Protein AF-A0A2S5CZA2-F1 (afdb_monomer_lite)

Foldseek 3Di:
DKDKAWADDDDDPPDDDPRVLNNQLNPLQVVDDQQQPAPVRCVVVVDDPPDVVVVQVVVVVVSQVSCCVRRVQWAWDDKDWDDDNNVRDIGIMTMTDHDD

Sequence (100 aa):
MTHQVTAKSNIDFGATGVDEILQNVAYILSTFVMSYPDKRERDRKKELEVPFHFAKRRNTARIIDSIQRFEPRAVIIDVDYVGDVSKGKIEPIVKVIVNG

Structure (mmCIF, N/CA/C/O backbone):
data_AF-A0A2S5CZA2-F1
#
_entry.id   AF-A0A2S5CZA2-F1
#
loop_
_atom_site.group_PDB
_atom_site.id
_atom_site.type_symbol
_atom_site.label_atom_id
_atom_site.label_alt_id
_atom_site.label_comp_id
_atom_site.label_asym_id
_atom_site.label_entity_id
_atom_site.label_seq_id
_atom_site.pdbx_PDB_ins_code
_atom_site.Cartn_x
_atom_site.Cartn_y
_atom_site.Cartn_z
_atom_site.occupancy
_atom_site.B_iso_or_equiv
_atom_site.auth_seq_id
_atom_site.auth_comp_id
_atom_site.auth_asym_id
_atom_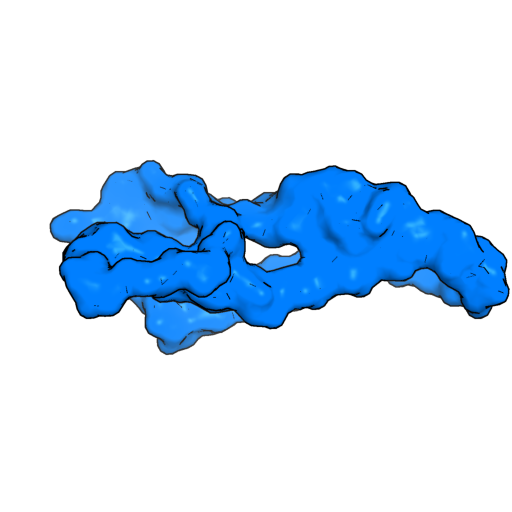site.auth_atom_id
_atom_site.pdbx_PDB_model_num
ATOM 1 N N . MET A 1 1 ? -14.580 -2.383 4.626 1.00 91.19 1 MET A N 1
ATOM 2 C CA . MET A 1 1 ? -14.708 -1.929 3.221 1.00 91.19 1 MET A CA 1
ATOM 3 C C . MET A 1 1 ? -13.402 -2.184 2.480 1.00 91.19 1 MET A C 1
ATOM 5 O O . MET A 1 1 ? -12.378 -2.347 3.132 1.00 91.19 1 MET A O 1
ATOM 9 N N . THR A 1 2 ? -13.441 -2.269 1.146 1.00 95.62 2 THR A N 1
ATOM 10 C CA . THR A 1 2 ? -12.242 -2.487 0.316 1.00 95.62 2 THR A CA 1
ATOM 11 C C . THR A 1 2 ? -11.669 -1.151 -0.146 1.00 95.62 2 THR A C 1
ATOM 13 O O . THR A 1 2 ? -12.410 -0.328 -0.677 1.00 95.62 2 THR A O 1
ATOM 16 N N . HIS A 1 3 ? -10.359 -0.965 0.001 1.00 96.88 3 HIS A N 1
ATOM 17 C CA . HIS A 1 3 ? -9.639 0.258 -0.345 1.00 96.88 3 HIS A CA 1
ATOM 18 C C . HIS A 1 3 ? -8.413 -0.061 -1.197 1.00 96.88 3 HIS A C 1
ATOM 20 O O . HIS A 1 3 ? -7.752 -1.076 -0.990 1.00 96.88 3 HIS A O 1
ATOM 26 N N . GLN A 1 4 ? -8.101 0.819 -2.145 1.00 96.75 4 GLN A N 1
ATOM 27 C CA . GLN A 1 4 ? -6.857 0.780 -2.906 1.00 96.75 4 GLN A CA 1
ATOM 28 C C . GLN A 1 4 ? -5.918 1.858 -2.368 1.00 96.75 4 GLN A C 1
ATOM 30 O O . GLN A 1 4 ? -6.318 3.014 -2.244 1.00 96.75 4 GLN A O 1
ATOM 35 N N . VAL A 1 5 ? -4.684 1.478 -2.050 1.00 96.19 5 VAL A N 1
ATOM 36 C CA . VAL A 1 5 ? -3.701 2.335 -1.387 1.00 96.19 5 VAL A CA 1
ATOM 37 C C . VAL A 1 5 ? -2.411 2.369 -2.200 1.00 96.19 5 VAL A C 1
ATOM 39 O O . VAL A 1 5 ? -1.900 1.334 -2.630 1.00 96.19 5 VAL A O 1
ATOM 42 N N . THR A 1 6 ? -1.890 3.574 -2.404 1.00 94.56 6 THR A N 1
ATOM 43 C CA . THR A 1 6 ? -0.586 3.862 -3.017 1.00 94.56 6 THR A CA 1
ATOM 44 C C . THR A 1 6 ? 0.333 4.498 -1.978 1.00 94.56 6 THR A C 1
ATOM 46 O O . THR A 1 6 ? -0.128 4.959 -0.933 1.00 94.56 6 THR A O 1
ATOM 49 N N . ALA A 1 7 ? 1.632 4.574 -2.266 1.00 91.69 7 ALA A N 1
ATOM 50 C CA . ALA A 1 7 ? 2.562 5.320 -1.422 1.00 91.69 7 ALA A CA 1
ATOM 51 C C . ALA A 1 7 ? 2.140 6.797 -1.275 1.00 91.69 7 ALA A C 1
ATOM 53 O O . ALA A 1 7 ? 1.698 7.425 -2.240 1.00 91.69 7 ALA A O 1
ATOM 54 N N . LYS A 1 8 ? 2.298 7.360 -0.071 1.00 86.69 8 LYS A N 1
ATOM 55 C CA . LYS A 1 8 ? 2.026 8.777 0.229 1.00 86.69 8 LYS A CA 1
ATOM 56 C C . LYS A 1 8 ? 3.149 9.349 1.094 1.00 86.69 8 LYS A C 1
ATOM 58 O O . LYS A 1 8 ? 3.610 8.685 2.015 1.00 86.69 8 LYS A O 1
ATOM 63 N N . SER A 1 9 ? 3.571 10.582 0.809 1.00 78.50 9 SER A N 1
ATOM 64 C CA . SER A 1 9 ? 4.613 11.295 1.570 1.00 78.50 9 SER A CA 1
ATOM 65 C C . SER A 1 9 ? 4.061 12.246 2.637 1.00 78.50 9 SER A C 1
ATOM 67 O O . SER A 1 9 ? 4.774 12.600 3.570 1.00 78.50 9 SER A O 1
ATOM 69 N N . ASN A 1 10 ? 2.804 12.675 2.503 1.00 88.75 10 ASN A N 1
ATOM 70 C CA . ASN A 1 10 ? 2.182 13.635 3.414 1.00 88.75 10 ASN A CA 1
ATOM 71 C C . ASN A 1 10 ? 1.380 12.902 4.492 1.00 88.75 10 ASN A C 1
ATOM 73 O O . ASN A 1 10 ? 0.433 12.177 4.172 1.00 88.75 10 ASN A O 1
ATOM 77 N N . ILE A 1 11 ? 1.754 13.134 5.749 1.00 90.56 11 ILE A N 1
ATOM 78 C CA . ILE A 1 11 ? 1.146 12.538 6.939 1.00 90.56 11 ILE A CA 1
ATOM 79 C C . ILE A 1 11 ? 0.178 13.537 7.571 1.00 90.56 11 ILE A C 1
ATOM 81 O O . ILE A 1 11 ? 0.550 14.672 7.863 1.00 90.56 11 ILE A O 1
ATOM 85 N N . ASP A 1 12 ? -1.059 13.101 7.778 1.00 93.69 12 ASP A N 1
ATOM 86 C CA . ASP A 1 12 ? -2.047 13.766 8.615 1.00 93.69 12 ASP A CA 1
ATOM 87 C C . ASP A 1 12 ? -1.959 13.202 10.038 1.00 93.69 12 ASP A C 1
ATOM 89 O O 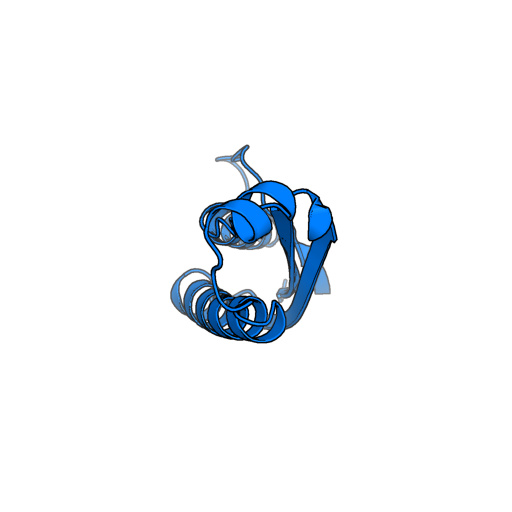. ASP A 1 12 ? -2.326 12.054 10.291 1.00 93.69 12 ASP A O 1
ATOM 93 N N . PHE A 1 13 ? -1.450 14.005 10.971 1.00 92.31 13 PHE A N 1
ATOM 94 C CA . PHE A 1 13 ? -1.318 13.616 12.377 1.00 92.31 13 PHE A CA 1
ATOM 95 C C . PHE A 1 13 ? -2.655 13.597 13.135 1.00 92.31 13 PHE A C 1
ATOM 97 O O . PHE A 1 13 ? -2.692 13.123 14.267 1.00 92.31 13 PHE A O 1
ATOM 104 N N . GLY A 1 14 ? -3.735 14.112 12.538 1.00 96.00 14 GLY A N 1
ATOM 105 C CA . GLY A 1 14 ? -5.091 14.060 13.082 1.00 96.00 14 GLY A CA 1
ATOM 106 C C . GLY A 1 14 ? -5.940 12.910 12.535 1.00 96.00 14 GLY A C 1
ATOM 107 O O . GLY A 1 14 ? -7.097 12.781 12.938 1.00 96.00 14 GLY A O 1
ATOM 108 N N . ALA A 1 15 ? -5.403 12.086 11.628 1.00 95.56 15 ALA A N 1
ATOM 109 C CA . ALA A 1 15 ? -6.130 10.960 11.055 1.00 95.56 15 ALA A CA 1
ATOM 110 C C . ALA A 1 15 ? -6.504 9.940 12.141 1.00 95.56 15 ALA A C 1
ATOM 112 O O . ALA A 1 15 ? -5.686 9.586 12.989 1.00 95.56 15 ALA A O 1
ATOM 113 N N . THR A 1 16 ? -7.741 9.450 12.097 1.00 95.94 16 THR A N 1
ATOM 114 C CA . THR A 1 16 ? -8.260 8.446 13.036 1.00 95.94 16 THR A CA 1
ATOM 115 C C . THR A 1 16 ? -9.075 7.392 12.292 1.00 95.94 16 THR A C 1
ATOM 117 O O . THR A 1 16 ? -9.518 7.605 11.161 1.00 95.94 16 THR A O 1
ATOM 120 N N . GLY A 1 17 ? -9.268 6.229 12.914 1.00 95.94 17 GLY A N 1
ATOM 121 C CA . GLY A 1 17 ? -10.117 5.173 12.363 1.00 95.94 17 GLY A CA 1
ATOM 122 C C . GLY A 1 17 ? -9.580 4.618 11.041 1.00 95.94 17 GLY A C 1
ATOM 123 O O . GLY A 1 17 ? -8.409 4.259 10.936 1.00 95.94 17 GLY A O 1
ATOM 124 N N . VAL A 1 18 ? -10.440 4.529 10.023 1.00 96.56 18 VAL A N 1
ATOM 125 C CA . VAL A 1 18 ? -10.063 3.972 8.712 1.00 96.56 18 VAL A CA 1
ATOM 126 C C . VAL A 1 18 ? -8.982 4.816 8.029 1.00 96.56 18 VAL A C 1
ATOM 128 O O . VAL A 1 18 ? -8.053 4.247 7.461 1.00 96.56 18 VAL A O 1
ATOM 131 N N . ASP A 1 19 ? -9.044 6.145 8.124 1.00 95.81 19 ASP A N 1
ATOM 132 C CA . ASP A 1 19 ? -8.077 7.029 7.458 1.00 95.81 19 ASP A CA 1
ATOM 133 C C . ASP A 1 19 ? -6.665 6.882 8.040 1.00 95.81 19 ASP A C 1
ATOM 135 O O . ASP A 1 19 ? -5.685 6.874 7.293 1.00 95.81 19 ASP A O 1
ATOM 139 N N . GLU A 1 20 ? -6.558 6.680 9.357 1.00 96.69 20 GLU A N 1
ATOM 140 C CA . GLU A 1 20 ? -5.295 6.364 10.038 1.00 96.69 20 GLU A CA 1
ATOM 141 C C . GLU A 1 20 ? -4.692 5.058 9.500 1.00 96.69 20 GLU A C 1
ATOM 143 O O . GLU A 1 20 ? -3.519 5.014 9.129 1.00 96.69 20 GLU A O 1
ATOM 148 N N . ILE A 1 21 ? -5.510 4.007 9.388 1.00 97.44 21 ILE A N 1
ATOM 149 C CA . ILE A 1 21 ? -5.083 2.691 8.894 1.00 97.44 21 ILE A CA 1
ATOM 150 C C . ILE A 1 21 ? -4.590 2.795 7.446 1.00 97.44 21 ILE A C 1
ATOM 152 O O . ILE A 1 21 ? -3.510 2.303 7.113 1.00 97.44 21 ILE A O 1
ATOM 156 N N . LEU A 1 22 ? -5.349 3.464 6.572 1.00 97.06 22 LEU A N 1
ATOM 157 C CA . LEU A 1 22 ? -4.960 3.646 5.171 1.00 97.06 22 LEU A CA 1
ATOM 158 C C . LEU A 1 22 ? -3.689 4.492 5.042 1.00 97.06 22 LEU A C 1
ATOM 160 O O . LEU A 1 22 ? -2.850 4.208 4.184 1.00 97.06 22 LEU A O 1
ATOM 164 N N . GLN A 1 23 ? -3.510 5.493 5.906 1.00 97.19 23 GLN A N 1
ATOM 165 C CA . GLN A 1 23 ? -2.289 6.287 5.950 1.00 97.19 23 GLN A CA 1
ATOM 166 C C . GLN A 1 23 ? -1.078 5.466 6.400 1.00 97.19 23 GLN A C 1
ATOM 168 O O . GLN A 1 23 ? -0.018 5.584 5.783 1.00 97.19 23 GLN A O 1
ATOM 173 N N . ASN A 1 24 ? -1.220 4.610 7.411 1.00 96.69 24 ASN A N 1
ATOM 174 C CA . ASN A 1 24 ? -0.141 3.728 7.858 1.00 96.69 24 ASN A CA 1
ATOM 175 C C . ASN A 1 24 ? 0.283 2.768 6.739 1.00 96.69 24 ASN A C 1
ATOM 177 O O . ASN A 1 24 ? 1.476 2.627 6.462 1.00 96.69 24 ASN A O 1
ATOM 181 N N . VAL A 1 25 ? -0.681 2.181 6.019 1.00 97.12 25 VAL A N 1
ATOM 182 C CA . VAL A 1 25 ? -0.399 1.364 4.827 1.00 97.12 25 VAL A CA 1
ATOM 183 C C . VAL A 1 25 ? 0.329 2.190 3.760 1.00 97.12 25 VAL A C 1
ATOM 185 O O . VAL A 1 25 ? 1.365 1.757 3.255 1.00 97.12 25 VAL A O 1
ATOM 188 N N . ALA A 1 26 ? -0.148 3.396 3.440 1.00 96.12 26 ALA A N 1
ATOM 189 C CA . ALA A 1 26 ? 0.486 4.274 2.453 1.00 96.12 26 ALA A CA 1
ATOM 190 C C . ALA A 1 26 ? 1.925 4.660 2.841 1.00 96.12 26 ALA A C 1
ATOM 192 O O . ALA A 1 26 ? 2.809 4.733 1.981 1.00 96.12 26 ALA A O 1
ATOM 193 N N . TYR A 1 27 ? 2.176 4.869 4.135 1.00 94.75 27 TYR A N 1
ATOM 194 C CA . TYR A 1 27 ? 3.504 5.148 4.663 1.00 94.75 27 TYR A CA 1
ATOM 195 C C . TYR A 1 27 ? 4.430 3.937 4.522 1.00 94.75 27 TYR A C 1
ATOM 197 O O . TYR A 1 27 ? 5.533 4.083 3.996 1.00 94.75 27 TYR A O 1
ATOM 205 N N . ILE A 1 28 ? 3.973 2.731 4.884 1.00 94.69 28 ILE A N 1
ATOM 206 C CA . ILE A 1 28 ? 4.731 1.486 4.675 1.00 94.69 28 ILE A CA 1
ATOM 207 C C . ILE A 1 28 ? 5.128 1.355 3.201 1.00 94.69 28 ILE A C 1
ATOM 209 O O . ILE A 1 28 ? 6.304 1.138 2.909 1.00 94.69 28 ILE A O 1
ATOM 213 N N . LEU A 1 29 ? 4.193 1.563 2.266 1.00 94.00 29 LEU A N 1
ATOM 214 C CA . LEU A 1 29 ? 4.467 1.497 0.825 1.00 94.00 29 LEU A CA 1
ATOM 215 C C . LEU A 1 29 ? 5.514 2.517 0.364 1.00 94.00 29 LEU A C 1
ATOM 217 O O . LEU A 1 29 ? 6.316 2.197 -0.511 1.00 94.00 29 LEU A O 1
ATOM 221 N N . SER A 1 30 ? 5.570 3.704 0.977 1.00 90.56 30 SER A N 1
ATOM 222 C CA . SER A 1 30 ? 6.576 4.726 0.647 1.00 90.56 30 SER A CA 1
ATOM 223 C C . SER A 1 30 ? 8.020 4.289 0.944 1.00 90.56 30 SER A C 1
ATOM 225 O O . SER A 1 30 ? 8.955 4.783 0.317 1.00 90.56 30 SER A O 1
ATOM 227 N N . THR A 1 31 ? 8.214 3.317 1.843 1.00 87.44 31 THR A N 1
ATOM 228 C CA . THR A 1 31 ? 9.542 2.768 2.177 1.00 87.44 31 THR A CA 1
ATOM 229 C C . THR A 1 31 ? 10.058 1.762 1.141 1.00 87.44 31 THR A C 1
ATOM 231 O O . THR A 1 31 ? 11.247 1.430 1.116 1.00 87.44 31 THR A O 1
ATOM 234 N N . PHE A 1 32 ? 9.184 1.281 0.251 1.00 83.25 32 PHE A N 1
ATOM 235 C CA . PHE A 1 32 ? 9.533 0.333 -0.798 1.00 83.25 32 PHE A CA 1
ATOM 236 C C . PHE A 1 32 ? 9.993 1.062 -2.055 1.00 83.25 32 PHE A C 1
ATOM 238 O O . PHE A 1 32 ? 9.241 1.261 -3.005 1.00 83.25 32 PHE A O 1
ATOM 245 N N . VAL A 1 33 ? 11.280 1.401 -2.092 1.00 65.31 33 VAL A N 1
ATOM 246 C CA . VAL A 1 33 ? 11.922 1.871 -3.322 1.00 65.31 33 VAL A CA 1
ATOM 247 C C . VAL A 1 33 ? 12.164 0.677 -4.248 1.00 65.31 33 VAL A C 1
ATOM 249 O O . VAL A 1 33 ? 13.052 -0.146 -4.013 1.00 65.31 33 VAL A O 1
ATOM 252 N N . MET A 1 34 ? 11.380 0.573 -5.323 1.00 66.19 34 MET A N 1
ATOM 253 C CA . MET A 1 34 ? 11.718 -0.269 -6.472 1.00 66.19 34 MET A CA 1
ATOM 254 C C . MET A 1 34 ? 12.524 0.542 -7.474 1.00 66.19 34 MET A C 1
ATOM 256 O O . MET A 1 34 ? 11.973 1.143 -8.387 1.00 66.19 34 MET A O 1
ATOM 260 N N . SER A 1 35 ? 13.844 0.534 -7.302 1.00 56.97 35 SER A N 1
ATOM 261 C CA . SER A 1 35 ? 14.752 0.999 -8.344 1.00 56.97 35 SER A CA 1
ATOM 262 C C . SER A 1 35 ? 15.083 -0.189 -9.246 1.00 56.97 35 SER A C 1
ATOM 264 O O . SER A 1 35 ? 15.742 -1.137 -8.812 1.00 56.97 35 SER A O 1
ATOM 266 N N . TYR A 1 36 ? 14.552 -0.190 -10.468 1.00 64.06 36 TYR A N 1
ATOM 267 C CA . TYR A 1 36 ? 14.961 -1.124 -11.517 1.00 64.06 36 TYR A CA 1
ATOM 268 C C . TYR A 1 36 ? 15.825 -0.342 -12.508 1.00 64.06 36 TYR A C 1
ATOM 270 O O . TYR A 1 36 ? 15.349 0.691 -12.983 1.00 64.06 36 TYR A O 1
ATOM 278 N N . PRO A 1 37 ? 17.066 -0.777 -12.810 1.00 63.44 37 PRO A N 1
ATOM 279 C CA . PRO A 1 37 ? 17.940 -0.023 -13.700 1.00 63.44 37 PRO A CA 1
ATOM 280 C C . PRO A 1 37 ? 17.236 0.209 -15.031 1.00 63.44 37 PRO A C 1
ATOM 282 O O . PRO A 1 37 ? 16.611 -0.716 -15.564 1.00 63.44 37 PRO A O 1
ATOM 285 N N . ASP A 1 38 ? 17.319 1.424 -15.568 1.00 70.31 38 ASP A N 1
ATOM 286 C CA . ASP A 1 38 ? 16.729 1.710 -16.871 1.00 70.31 38 ASP A CA 1
ATOM 287 C C . ASP A 1 38 ? 17.405 0.867 -17.967 1.00 70.31 38 ASP A C 1
ATOM 289 O O . ASP A 1 38 ? 18.451 0.240 -17.764 1.00 70.31 38 ASP A O 1
ATOM 293 N N . LYS A 1 39 ? 16.801 0.817 -19.156 1.00 67.06 39 LYS A N 1
ATOM 294 C CA . LYS A 1 39 ? 17.331 -0.022 -20.239 1.00 67.06 39 LYS A CA 1
ATOM 295 C C . LYS A 1 39 ? 18.784 0.328 -20.600 1.00 67.06 39 LYS A C 1
ATOM 297 O O . LYS A 1 39 ? 19.579 -0.576 -20.831 1.00 67.06 39 LYS A O 1
ATOM 302 N N . ARG A 1 40 ? 19.149 1.615 -20.599 1.00 67.94 40 ARG A N 1
ATOM 303 C CA . ARG A 1 40 ? 20.498 2.079 -20.966 1.00 67.94 40 ARG A CA 1
ATOM 304 C C . ARG A 1 40 ? 21.531 1.675 -19.919 1.00 67.94 40 ARG A C 1
ATOM 306 O O . ARG A 1 40 ? 22.651 1.312 -20.273 1.00 67.94 40 ARG A O 1
ATOM 313 N N . GLU A 1 41 ? 21.171 1.734 -18.641 1.00 68.81 41 GLU A N 1
ATOM 314 C CA . GLU A 1 41 ? 22.023 1.277 -17.547 1.00 68.81 41 GLU A CA 1
ATOM 315 C C . GLU A 1 41 ? 22.244 -0.234 -17.595 1.00 68.81 41 GLU A C 1
ATOM 317 O O . GLU A 1 41 ? 23.385 -0.678 -17.434 1.00 68.81 41 GLU A O 1
ATOM 322 N N . ARG A 1 42 ? 21.193 -1.017 -17.881 1.00 71.62 42 ARG A N 1
ATOM 323 C CA . ARG A 1 42 ? 21.318 -2.473 -18.070 1.00 71.62 42 ARG A CA 1
ATOM 324 C C . ARG A 1 42 ? 22.245 -2.806 -19.236 1.00 71.62 42 ARG A C 1
ATOM 326 O O . ARG A 1 42 ? 23.193 -3.573 -19.059 1.00 71.62 42 ARG A O 1
ATOM 333 N N . ASP A 1 43 ? 22.034 -2.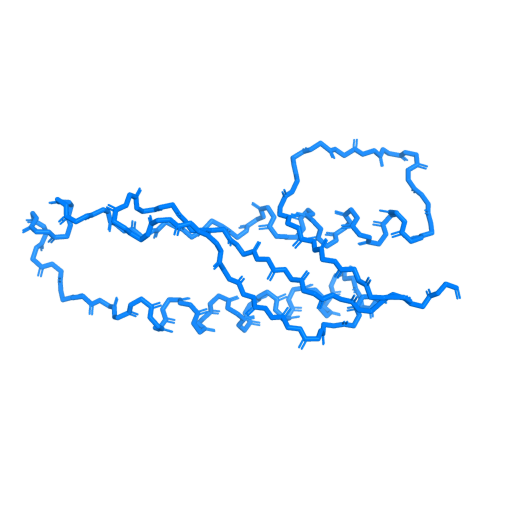157 -20.382 1.00 70.81 43 ASP A N 1
ATOM 334 C CA . ASP A 1 43 ? 22.849 -2.340 -21.588 1.00 70.81 43 ASP A CA 1
ATOM 335 C C . ASP A 1 43 ? 24.332 -2.008 -21.322 1.00 70.81 43 ASP A C 1
ATOM 337 O O . ASP A 1 43 ? 25.228 -2.728 -21.766 1.00 70.81 43 ASP A O 1
ATOM 341 N N . ARG A 1 44 ? 24.615 -0.954 -20.538 1.00 74.19 44 ARG A N 1
ATOM 342 C CA . ARG A 1 44 ? 25.985 -0.560 -20.164 1.00 74.19 44 ARG A CA 1
ATOM 343 C C . ARG A 1 44 ? 26.657 -1.570 -19.234 1.00 74.19 44 ARG A C 1
ATOM 345 O O . ARG A 1 44 ? 27.847 -1.836 -19.394 1.00 74.19 44 ARG A O 1
ATOM 352 N N . LYS A 1 45 ? 25.937 -2.093 -18.238 1.00 68.38 45 LYS A N 1
ATOM 353 C CA . LYS A 1 45 ? 26.520 -2.969 -17.210 1.00 68.38 45 LYS A CA 1
ATOM 354 C C . LYS A 1 45 ? 26.640 -4.434 -17.637 1.00 68.38 45 LYS A C 1
ATOM 356 O O . LYS A 1 45 ? 27.279 -5.199 -16.920 1.00 68.38 45 LYS A O 1
ATOM 361 N N . LYS A 1 46 ? 26.059 -4.829 -18.781 1.00 67.12 46 LYS A N 1
ATOM 362 C CA . LYS A 1 46 ? 25.924 -6.241 -19.198 1.00 67.12 46 LYS A CA 1
ATOM 363 C C . LYS A 1 46 ? 25.334 -7.120 -18.083 1.00 67.12 46 LYS A C 1
ATOM 365 O O . LYS A 1 46 ? 25.656 -8.304 -17.988 1.00 67.12 46 LYS A O 1
ATOM 370 N N . GLU A 1 47 ? 24.517 -6.536 -17.207 1.00 60.66 47 GLU A N 1
ATOM 371 C CA . GLU A 1 47 ? 23.838 -7.295 -16.162 1.00 60.66 47 GLU A CA 1
ATOM 372 C C . GLU A 1 47 ? 22.891 -8.285 -16.848 1.00 60.66 47 GLU A C 1
ATOM 374 O O . GLU A 1 47 ? 22.113 -7.898 -17.723 1.00 60.66 47 GLU A O 1
ATOM 379 N N . LEU A 1 48 ? 22.959 -9.568 -16.467 1.00 56.31 48 LEU A N 1
ATOM 380 C CA . LEU A 1 48 ? 21.884 -10.505 -16.788 1.00 56.31 48 LEU A CA 1
ATOM 381 C C . LEU A 1 48 ? 20.594 -9.870 -16.274 1.00 56.31 48 LEU A C 1
ATOM 383 O O . LEU A 1 48 ? 20.538 -9.496 -15.101 1.00 56.31 48 LEU A O 1
ATOM 387 N N . GLU A 1 49 ? 19.580 -9.735 -17.132 1.00 57.84 49 GLU A N 1
ATOM 388 C CA . GLU A 1 49 ? 18.274 -9.263 -16.691 1.00 57.84 49 GLU A CA 1
ATOM 389 C C . GLU A 1 49 ? 17.831 -10.154 -15.532 1.00 57.84 49 GLU A C 1
ATOM 391 O O . GLU A 1 49 ? 17.439 -11.299 -15.746 1.00 57.84 49 GLU A O 1
ATOM 396 N N . VAL A 1 50 ? 17.886 -9.655 -14.292 1.00 58.50 50 VAL A N 1
ATOM 397 C CA . VAL A 1 50 ? 17.068 -10.241 -13.237 1.00 58.50 50 VAL A CA 1
ATOM 398 C C . VAL A 1 50 ? 15.652 -10.010 -13.739 1.00 58.50 50 VAL A C 1
ATOM 400 O O . VAL A 1 50 ? 15.261 -8.841 -13.870 1.00 58.50 50 VAL A O 1
ATOM 403 N N . PRO A 1 51 ? 14.897 -11.068 -14.096 1.00 64.69 51 PRO A N 1
ATOM 404 C CA . PRO A 1 51 ? 13.605 -10.860 -14.714 1.00 64.69 51 PRO A CA 1
ATOM 405 C C . PRO A 1 51 ? 12.781 -10.027 -13.748 1.00 64.69 51 PRO A C 1
ATOM 407 O O . PRO A 1 51 ? 12.725 -10.348 -12.559 1.00 64.69 51 PRO A O 1
ATOM 410 N N . PHE A 1 52 ? 12.165 -8.955 -14.236 1.00 66.94 52 PHE A N 1
ATOM 411 C CA . PHE A 1 52 ? 11.349 -8.042 -13.434 1.00 66.94 52 PHE A CA 1
ATOM 412 C C . PHE A 1 52 ? 10.396 -8.794 -12.477 1.00 66.94 52 PHE A C 1
ATOM 414 O O . PHE A 1 52 ? 10.205 -8.400 -11.327 1.00 66.94 52 PHE A O 1
ATOM 421 N N . HIS A 1 53 ? 9.906 -9.962 -12.900 1.00 70.56 53 HIS A N 1
ATOM 422 C CA . HIS A 1 53 ? 9.118 -10.898 -12.098 1.00 70.56 53 HIS A CA 1
ATOM 423 C C . HIS A 1 53 ? 9.770 -11.353 -10.776 1.00 70.56 53 HIS A C 1
ATOM 425 O O . HIS A 1 53 ? 9.062 -11.542 -9.789 1.00 70.56 53 HIS A O 1
ATOM 431 N N . PHE A 1 54 ? 11.091 -11.537 -10.702 1.00 72.06 54 PHE A N 1
ATOM 432 C CA . PHE A 1 54 ? 11.786 -11.873 -9.452 1.00 72.06 54 PHE A CA 1
ATOM 433 C C . PHE A 1 54 ? 11.847 -10.686 -8.490 1.00 72.06 54 PHE A C 1
ATOM 435 O O . PHE A 1 54 ? 11.555 -10.856 -7.306 1.00 72.06 54 PHE A O 1
ATOM 442 N N . ALA A 1 55 ? 12.166 -9.489 -8.993 1.00 72.94 55 ALA A N 1
ATOM 443 C CA . ALA A 1 55 ? 12.152 -8.269 -8.187 1.00 72.94 55 ALA A CA 1
ATOM 444 C C . ALA A 1 55 ? 10.737 -7.971 -7.660 1.00 72.94 55 ALA A C 1
ATOM 446 O O . ALA A 1 55 ? 10.572 -7.706 -6.468 1.00 72.94 55 ALA A O 1
ATOM 447 N N . LYS A 1 56 ? 9.720 -8.125 -8.524 1.00 78.19 56 LYS A N 1
ATOM 448 C CA . LYS A 1 56 ? 8.297 -8.036 -8.171 1.00 78.19 56 LYS A CA 1
ATOM 449 C C . LYS A 1 56 ? 7.960 -9.014 -7.040 1.00 78.19 56 LYS A C 1
ATOM 451 O O . LYS A 1 56 ? 7.589 -8.570 -5.961 1.00 78.19 56 LYS A O 1
ATOM 456 N N . ARG A 1 57 ? 8.213 -10.321 -7.220 1.00 79.69 57 ARG A N 1
ATOM 457 C CA . ARG A 1 57 ? 7.929 -11.355 -6.199 1.00 79.69 57 ARG A CA 1
ATOM 458 C C . ARG A 1 57 ? 8.592 -11.078 -4.849 1.00 79.69 57 ARG A C 1
ATOM 460 O O . ARG A 1 57 ? 7.927 -11.165 -3.819 1.00 79.69 57 ARG A O 1
ATOM 467 N N . ARG A 1 58 ? 9.884 -10.727 -4.837 1.00 81.38 58 ARG A N 1
ATOM 468 C CA . ARG A 1 58 ? 10.613 -10.437 -3.590 1.00 81.38 58 ARG A CA 1
ATOM 469 C C . ARG A 1 58 ? 9.998 -9.256 -2.842 1.00 81.38 58 ARG A C 1
ATOM 471 O O . ARG A 1 58 ? 9.862 -9.319 -1.623 1.00 81.38 58 ARG A O 1
ATOM 478 N N . ASN A 1 59 ? 9.637 -8.187 -3.547 1.00 86.19 59 ASN A N 1
ATOM 479 C CA . ASN A 1 59 ? 9.023 -7.034 -2.899 1.00 86.19 59 ASN A CA 1
ATOM 480 C C . ASN A 1 59 ? 7.579 -7.282 -2.488 1.00 86.19 59 ASN A C 1
ATOM 482 O O . ASN A 1 59 ? 7.192 -6.796 -1.434 1.00 86.19 59 ASN A O 1
ATOM 486 N N . THR A 1 60 ? 6.817 -8.083 -3.233 1.00 91.62 60 THR A N 1
ATOM 487 C CA . THR A 1 60 ? 5.463 -8.476 -2.824 1.00 91.62 60 THR A CA 1
ATOM 488 C C . THR A 1 60 ? 5.488 -9.169 -1.463 1.00 91.62 60 THR A C 1
ATOM 490 O O . THR A 1 60 ? 4.769 -8.753 -0.560 1.00 91.62 60 THR A O 1
ATOM 493 N N . ALA A 1 61 ? 6.380 -10.147 -1.267 1.00 91.62 61 ALA A N 1
ATOM 494 C CA . ALA A 1 61 ? 6.511 -10.840 0.017 1.00 91.62 61 ALA A CA 1
ATOM 495 C C . ALA A 1 61 ? 6.859 -9.883 1.172 1.00 91.62 61 ALA A C 1
ATOM 497 O O . ALA A 1 61 ? 6.268 -9.963 2.245 1.00 91.62 61 ALA A O 1
ATOM 498 N N . ARG A 1 62 ? 7.778 -8.936 0.942 1.00 92.25 62 ARG A N 1
ATOM 499 C CA . ARG A 1 62 ? 8.174 -7.949 1.959 1.00 92.25 62 ARG A CA 1
ATOM 500 C C . ARG A 1 62 ? 7.065 -6.945 2.284 1.00 92.25 62 ARG A C 1
ATOM 502 O O . ARG A 1 62 ? 6.953 -6.547 3.439 1.00 92.25 62 ARG A O 1
ATOM 509 N N . ILE A 1 63 ? 6.283 -6.519 1.289 1.00 94.94 63 ILE A N 1
ATOM 510 C CA . ILE A 1 63 ? 5.125 -5.632 1.486 1.00 94.94 63 ILE A CA 1
ATOM 511 C C . ILE A 1 63 ? 4.088 -6.338 2.356 1.00 94.94 63 ILE A C 1
ATOM 513 O O . ILE A 1 63 ? 3.625 -5.751 3.331 1.00 94.94 63 ILE A O 1
ATOM 517 N N . ILE A 1 64 ? 3.779 -7.600 2.038 1.00 96.00 64 ILE A N 1
ATOM 518 C CA . ILE A 1 64 ? 2.830 -8.409 2.809 1.00 96.00 64 ILE A CA 1
ATOM 519 C C . ILE A 1 64 ? 3.288 -8.529 4.262 1.00 96.00 64 ILE A C 1
ATOM 521 O O . ILE A 1 64 ? 2.531 -8.172 5.160 1.00 96.00 64 ILE A O 1
ATOM 525 N N . ASP A 1 65 ? 4.538 -8.942 4.482 1.00 96.31 65 ASP A N 1
ATOM 526 C CA . ASP A 1 65 ? 5.118 -9.081 5.823 1.00 96.31 65 ASP A CA 1
ATOM 527 C C . ASP A 1 65 ? 5.104 -7.754 6.601 1.00 96.31 65 ASP A C 1
ATOM 529 O O . ASP A 1 65 ? 4.710 -7.701 7.763 1.00 96.31 65 ASP A O 1
ATOM 533 N N . SER A 1 66 ? 5.451 -6.643 5.943 1.00 96.62 66 SER A N 1
ATOM 534 C CA . SER A 1 66 ? 5.493 -5.326 6.591 1.00 96.62 66 SER A CA 1
ATOM 535 C C . SER A 1 66 ? 4.103 -4.829 6.983 1.00 96.62 66 SER A C 1
ATOM 537 O O . SER A 1 66 ? 3.930 -4.348 8.098 1.00 96.62 66 SER A O 1
ATOM 539 N N . ILE A 1 67 ? 3.104 -4.957 6.106 1.00 97.12 67 ILE A N 1
ATOM 540 C CA . ILE A 1 67 ? 1.727 -4.561 6.432 1.00 97.12 67 ILE A CA 1
ATOM 541 C C . ILE A 1 67 ? 1.171 -5.464 7.538 1.00 97.12 67 ILE A C 1
ATOM 543 O O . ILE A 1 67 ? 0.637 -4.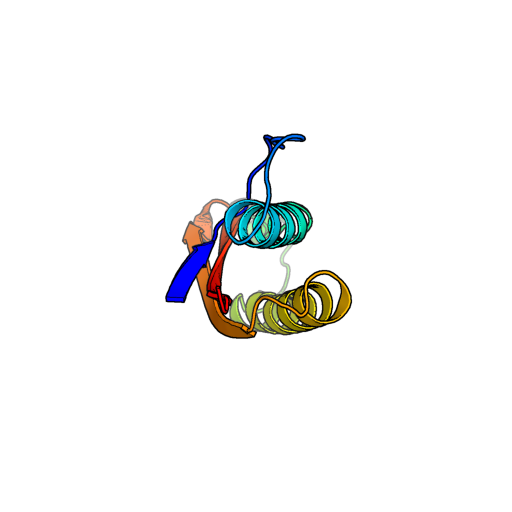950 8.513 1.00 97.12 67 ILE A O 1
ATOM 547 N N . GLN A 1 68 ? 1.367 -6.783 7.460 1.00 97.00 68 GLN A N 1
ATOM 548 C CA . GLN A 1 68 ? 0.928 -7.705 8.516 1.00 97.00 68 GLN A CA 1
ATOM 549 C C . GLN A 1 68 ? 1.579 -7.399 9.869 1.00 97.00 68 GLN A C 1
ATOM 551 O O . GLN A 1 68 ? 0.932 -7.524 10.907 1.00 97.00 68 GLN A O 1
ATOM 556 N N . ARG A 1 69 ? 2.849 -6.985 9.870 1.00 97.50 69 ARG A N 1
ATOM 557 C CA . ARG A 1 69 ? 3.591 -6.668 11.091 1.00 97.50 69 ARG A CA 1
ATOM 558 C C . ARG A 1 69 ? 3.227 -5.310 11.686 1.00 97.50 69 ARG A C 1
ATOM 560 O O . ARG A 1 69 ? 3.161 -5.196 12.907 1.00 97.50 69 ARG A O 1
ATOM 567 N N . PHE A 1 70 ? 3.070 -4.284 10.852 1.00 97.50 70 PHE A N 1
ATOM 568 C CA . PHE A 1 70 ? 2.979 -2.892 11.306 1.00 97.50 70 PHE A CA 1
ATOM 569 C C . PHE A 1 70 ? 1.568 -2.297 11.227 1.00 97.50 70 PHE A C 1
ATOM 571 O O . PHE A 1 70 ? 1.292 -1.349 11.952 1.00 97.50 70 PHE A O 1
ATOM 578 N N . GLU A 1 71 ? 0.670 -2.846 10.407 1.00 97.06 71 GLU A N 1
ATOM 579 C CA . GLU A 1 71 ? -0.739 -2.436 10.340 1.00 97.06 71 GLU A CA 1
ATOM 580 C C . GLU A 1 71 ? -1.666 -3.652 10.106 1.00 97.06 71 GLU A C 1
ATOM 582 O O . GLU A 1 71 ? -2.298 -3.782 9.054 1.00 97.06 71 GLU A O 1
ATOM 587 N N . PRO A 1 72 ? -1.765 -4.578 11.081 1.00 97.12 72 PRO A N 1
ATOM 588 C CA . PRO A 1 72 ? -2.526 -5.822 10.933 1.00 97.12 72 PRO A CA 1
ATOM 589 C C . PRO A 1 72 ? -4.041 -5.615 10.774 1.00 97.12 72 PRO A C 1
ATOM 591 O O . PRO A 1 72 ? -4.744 -6.557 10.408 1.00 97.12 72 PRO A O 1
ATOM 594 N N . ARG A 1 73 ? -4.567 -4.407 11.039 1.00 97.75 73 ARG A N 1
ATOM 595 C CA . ARG A 1 73 ? -5.990 -4.079 10.828 1.00 97.75 73 ARG A CA 1
ATOM 596 C C . ARG A 1 73 ? -6.348 -4.006 9.337 1.00 97.75 73 ARG A C 1
ATOM 598 O O . ARG A 1 73 ? -7.524 -4.109 8.993 1.00 97.75 73 ARG A O 1
ATOM 605 N N . ALA A 1 74 ? -5.356 -3.844 8.457 1.00 98.00 74 ALA A N 1
ATOM 606 C CA . ALA A 1 74 ? -5.527 -3.857 7.010 1.00 98.00 74 ALA A CA 1
ATOM 607 C C . ALA A 1 74 ? -5.271 -5.262 6.436 1.00 98.00 74 ALA A C 1
ATOM 609 O O . ALA A 1 74 ? -4.132 -5.712 6.308 1.00 98.00 74 ALA A O 1
ATOM 610 N N . VAL A 1 75 ? -6.335 -5.957 6.033 1.00 97.62 75 VAL A N 1
ATOM 611 C CA . VAL A 1 75 ? -6.238 -7.291 5.422 1.00 97.62 75 VAL A CA 1
ATOM 612 C C . VAL A 1 75 ? -5.958 -7.154 3.931 1.00 97.62 75 VAL A C 1
ATOM 614 O O . VAL A 1 75 ? -6.788 -6.648 3.182 1.00 97.62 75 VAL A O 1
ATOM 617 N N . ILE A 1 76 ? -4.799 -7.61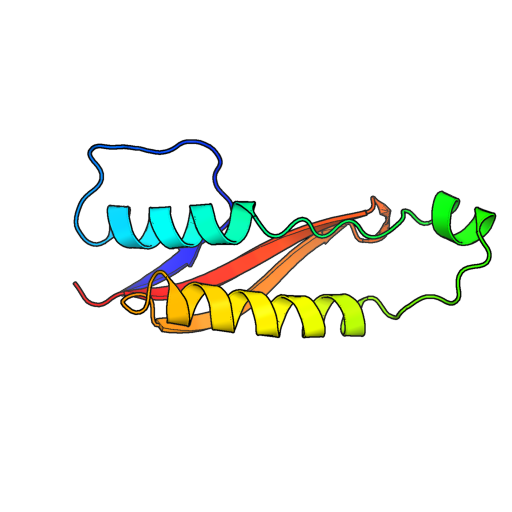8 3.478 1.00 97.19 76 ILE A N 1
ATOM 618 C CA . ILE A 1 76 ? -4.398 -7.539 2.068 1.00 97.19 76 ILE A CA 1
ATOM 619 C C . ILE A 1 76 ? -5.239 -8.498 1.218 1.00 97.19 76 ILE A C 1
ATOM 621 O O . ILE A 1 76 ? -5.338 -9.683 1.526 1.00 97.19 76 ILE A O 1
ATOM 625 N N . ILE A 1 77 ? -5.796 -7.984 0.122 1.00 97.25 77 ILE A N 1
ATOM 626 C CA . ILE A 1 77 ? -6.489 -8.764 -0.914 1.00 97.25 77 ILE A CA 1
ATOM 627 C C . ILE A 1 77 ? -5.567 -8.996 -2.108 1.00 97.25 77 ILE A C 1
ATOM 629 O O . ILE A 1 77 ? -5.551 -10.084 -2.675 1.00 97.25 77 ILE A O 1
ATOM 633 N N . ASP A 1 78 ? -4.837 -7.955 -2.512 1.00 96.38 78 ASP A N 1
ATOM 634 C CA . ASP A 1 78 ? -4.016 -7.971 -3.717 1.00 96.38 78 ASP A CA 1
ATOM 635 C C . ASP A 1 78 ? -2.857 -6.974 -3.612 1.00 96.38 78 ASP A C 1
ATOM 637 O O . ASP A 1 78 ? -2.969 -5.933 -2.954 1.00 96.38 78 ASP A O 1
ATOM 641 N N . VAL A 1 79 ? -1.753 -7.299 -4.280 1.00 94.31 79 VAL A N 1
ATOM 642 C CA . VAL A 1 79 ? -0.573 -6.444 -4.413 1.00 94.31 79 VAL A CA 1
ATOM 643 C C . VAL A 1 79 ? -0.213 -6.379 -5.887 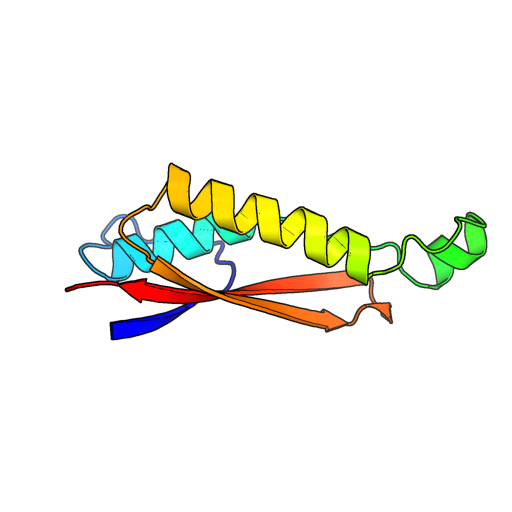1.00 94.31 79 VAL A C 1
ATOM 645 O O . VAL A 1 79 ? 0.248 -7.361 -6.472 1.00 94.31 79 VAL A O 1
ATOM 648 N N . ASP A 1 80 ? -0.351 -5.193 -6.464 1.00 91.62 80 ASP A N 1
ATOM 649 C CA . ASP A 1 80 ? 0.051 -4.927 -7.834 1.00 91.62 80 ASP A CA 1
ATOM 650 C C . ASP A 1 80 ? 1.033 -3.757 -7.916 1.00 91.62 80 ASP A C 1
ATOM 652 O O . ASP A 1 80 ? 1.494 -3.223 -6.908 1.00 91.62 80 ASP A O 1
ATOM 656 N N . TYR A 1 81 ? 1.440 -3.416 -9.132 1.00 87.69 81 TYR A N 1
ATOM 657 C CA . TYR A 1 81 ? 2.461 -2.421 -9.397 1.00 87.69 81 TYR A CA 1
ATOM 658 C C . TYR A 1 81 ? 2.066 -1.597 -10.612 1.00 87.69 81 TYR A C 1
ATOM 660 O O . TYR A 1 81 ? 1.709 -2.149 -11.651 1.00 87.69 81 TYR A O 1
ATOM 668 N N . VAL A 1 82 ? 2.203 -0.280 -10.502 1.00 85.94 82 VAL A N 1
ATOM 669 C CA . VAL A 1 82 ? 2.014 0.653 -11.615 1.00 85.94 82 VAL A CA 1
ATOM 670 C C . VAL A 1 82 ? 3.320 1.341 -11.957 1.00 85.94 82 VAL A C 1
ATOM 672 O O . VAL A 1 82 ? 4.161 1.581 -11.094 1.00 85.94 82 VAL A O 1
ATOM 675 N N . GLY A 1 83 ? 3.494 1.678 -13.229 1.00 79.56 83 GLY A N 1
ATOM 676 C CA . GLY A 1 83 ? 4.649 2.431 -13.693 1.00 79.56 83 GLY A CA 1
ATOM 677 C C . GLY A 1 83 ? 5.255 1.875 -14.971 1.00 79.56 83 GLY A C 1
ATOM 678 O O . GLY A 1 83 ? 4.708 0.982 -15.616 1.00 79.56 83 GLY A O 1
ATOM 679 N N . ASP A 1 84 ? 6.394 2.445 -15.339 1.00 75.06 84 ASP A N 1
ATOM 680 C CA . ASP A 1 84 ? 7.098 2.163 -16.579 1.00 75.06 84 ASP A CA 1
ATOM 681 C C . ASP A 1 84 ? 8.454 1.527 -16.263 1.00 75.06 84 ASP A C 1
ATOM 683 O O . ASP A 1 84 ? 9.410 2.192 -15.849 1.00 75.06 84 ASP A O 1
ATOM 687 N N . VAL A 1 85 ? 8.530 0.214 -16.495 1.00 71.69 85 VAL A N 1
ATOM 688 C CA . VAL A 1 85 ? 9.748 -0.589 -16.319 1.00 71.69 85 VAL A CA 1
ATOM 689 C C . VAL A 1 85 ? 10.901 -0.045 -17.170 1.00 71.69 85 VAL A C 1
ATOM 691 O O . VAL A 1 85 ? 12.058 -0.118 -16.759 1.00 71.69 85 VAL A O 1
ATOM 694 N N . SER A 1 86 ? 10.612 0.537 -18.341 1.00 68.38 86 SER A N 1
ATOM 695 C CA . SER A 1 86 ? 11.638 1.084 -19.238 1.00 68.38 86 SER A CA 1
ATOM 696 C C . SER A 1 86 ? 12.293 2.351 -18.685 1.00 68.38 86 SER A C 1
ATOM 698 O O . SER A 1 86 ? 13.464 2.600 -18.970 1.00 68.38 86 SER A O 1
ATOM 700 N N . LYS A 1 87 ? 11.560 3.096 -17.849 1.00 70.38 87 LYS A N 1
ATOM 701 C CA . LYS A 1 87 ? 12.019 4.300 -17.142 1.00 70.38 87 LYS A CA 1
ATOM 702 C C . LYS A 1 87 ? 12.500 4.013 -15.718 1.00 70.38 87 LYS A C 1
ATOM 704 O O . LYS A 1 87 ? 12.803 4.949 -14.988 1.00 70.38 87 LYS A O 1
ATOM 709 N N . GLY A 1 88 ? 12.516 2.743 -15.306 1.00 66.38 88 GLY A N 1
ATOM 710 C CA . GLY A 1 88 ? 12.942 2.331 -13.969 1.00 66.38 88 GLY A CA 1
ATOM 711 C C . GLY A 1 88 ? 12.019 2.784 -12.836 1.00 66.38 88 GLY A C 1
ATOM 712 O O . GLY A 1 88 ? 12.414 2.721 -11.675 1.00 66.38 88 GLY A O 1
ATOM 713 N N . LYS A 1 89 ? 10.796 3.240 -13.148 1.00 73.31 89 LYS A N 1
ATOM 714 C CA . LYS A 1 89 ? 9.854 3.766 -12.155 1.00 73.31 89 LYS A CA 1
ATOM 715 C C . LYS A 1 89 ? 8.664 2.831 -12.009 1.00 73.31 89 LYS A C 1
ATOM 717 O O . LYS A 1 89 ? 7.822 2.769 -12.901 1.00 73.31 89 LYS A O 1
ATOM 722 N N . ILE A 1 90 ? 8.600 2.124 -10.886 1.00 81.00 90 ILE A N 1
ATOM 723 C CA . ILE A 1 90 ? 7.543 1.160 -10.578 1.00 81.00 90 ILE A CA 1
ATOM 724 C C . ILE A 1 90 ? 7.157 1.340 -9.116 1.00 81.00 90 ILE A C 1
ATOM 726 O O . ILE A 1 90 ? 8.011 1.272 -8.237 1.00 81.00 90 ILE A O 1
ATOM 730 N N . GLU A 1 91 ? 5.879 1.570 -8.860 1.00 86.69 91 GLU A N 1
ATOM 731 C CA . GLU A 1 91 ? 5.340 1.847 -7.533 1.00 86.69 91 GLU A CA 1
ATOM 732 C C . GLU A 1 91 ? 4.318 0.765 -7.161 1.00 86.69 91 GLU A C 1
ATOM 734 O O . GLU A 1 91 ? 3.498 0.385 -8.004 1.00 86.69 91 GLU A O 1
ATOM 739 N N . PRO A 1 92 ? 4.356 0.233 -5.928 1.00 91.62 92 PRO A N 1
ATOM 740 C CA . PRO A 1 92 ? 3.373 -0.742 -5.484 1.00 91.62 92 PRO A CA 1
ATOM 741 C C . PRO A 1 92 ? 2.005 -0.090 -5.250 1.00 91.62 92 PRO A C 1
ATOM 743 O O . PRO A 1 92 ? 1.900 1.027 -4.738 1.00 91.62 92 PRO A O 1
ATOM 746 N N . ILE A 1 93 ? 0.955 -0.842 -5.562 1.00 94.25 93 ILE A N 1
ATOM 747 C CA . ILE A 1 93 ? -0.432 -0.568 -5.198 1.00 94.25 93 ILE A CA 1
ATOM 748 C C . ILE A 1 93 ? -0.942 -1.762 -4.404 1.00 94.25 93 ILE A C 1
ATOM 750 O O . ILE A 1 93 ? -0.797 -2.903 -4.838 1.00 94.25 93 ILE A O 1
ATOM 754 N N . VAL A 1 94 ? -1.572 -1.514 -3.260 1.00 96.69 94 VAL A N 1
ATOM 755 C CA . VAL A 1 94 ? -2.156 -2.581 -2.441 1.00 96.69 94 VAL A CA 1
ATOM 756 C C . VAL A 1 94 ? -3.652 -2.376 -2.315 1.00 96.69 94 VAL A C 1
ATOM 758 O O . VAL A 1 94 ? -4.121 -1.273 -2.036 1.00 96.69 94 VAL A O 1
ATOM 761 N N . LYS A 1 95 ? -4.410 -3.454 -2.498 1.00 97.88 95 LYS A N 1
ATOM 762 C CA . LYS A 1 95 ? -5.830 -3.497 -2.165 1.00 97.88 95 LYS A CA 1
ATOM 763 C C . LYS A 1 95 ? -5.994 -4.144 -0.794 1.00 97.88 95 LYS A C 1
ATOM 765 O O . LYS A 1 95 ? -5.538 -5.268 -0.592 1.00 97.88 95 LYS A O 1
ATOM 770 N N . VAL A 1 96 ? -6.653 -3.451 0.130 1.00 97.81 96 VAL A N 1
ATOM 771 C CA . VAL A 1 96 ? -6.871 -3.906 1.510 1.00 97.81 96 VAL A CA 1
ATOM 772 C C . VAL A 1 96 ? -8.348 -3.879 1.888 1.00 97.81 96 VAL A C 1
ATOM 774 O O . VAL A 1 96 ? -9.108 -3.054 1.384 1.00 97.81 96 VAL A O 1
ATOM 777 N N . ILE A 1 97 ? -8.751 -4.755 2.803 1.00 97.69 97 ILE A N 1
ATOM 778 C CA . ILE A 1 97 ? -10.000 -4.652 3.555 1.00 97.69 97 ILE A CA 1
ATOM 779 C C . ILE A 1 97 ? -9.670 -4.078 4.923 1.00 97.69 97 ILE A C 1
ATOM 781 O O . ILE A 1 97 ? -8.814 -4.605 5.629 1.00 97.69 97 ILE A O 1
ATOM 785 N N . VAL A 1 98 ? -10.388 -3.028 5.305 1.00 96.00 98 VAL A N 1
ATOM 786 C CA . VAL A 1 98 ? -10.375 -2.495 6.668 1.00 96.00 98 VAL A CA 1
ATOM 787 C C . VAL A 1 98 ? -11.775 -2.658 7.243 1.00 96.00 98 VAL A C 1
ATOM 789 O O . VAL A 1 98 ? -12.759 -2.282 6.596 1.00 96.00 98 VAL A O 1
ATOM 792 N N . ASN A 1 99 ? -11.879 -3.256 8.426 1.00 86.00 99 ASN A N 1
ATOM 793 C CA . ASN A 1 99 ? -13.143 -3.330 9.155 1.00 86.00 99 ASN A CA 1
ATOM 794 C C . ASN A 1 99 ? -13.341 -2.010 9.907 1.00 86.00 99 ASN A C 1
ATOM 796 O O . ASN A 1 99 ? -12.403 -1.526 10.539 1.00 86.00 99 ASN A O 1
ATOM 800 N N . GLY A 1 100 ? -14.524 -1.414 9.748 1.00 63.22 100 GLY A N 1
ATOM 801 C CA . GLY A 1 100 ? -14.925 -0.195 10.453 1.00 63.22 100 GLY A CA 1
ATOM 802 C C . GLY A 1 100 ? -15.544 -0.505 11.803 1.00 63.22 100 GLY A C 1
ATOM 803 O O . GLY A 1 100 ? -16.034 -1.648 11.962 1.00 63.22 100 GLY A O 1
#

Organism: Lysinibacillus sphaericus (NCBI:txid1421)

Radius of gyration: 15.35 Å; chains: 1; bounding box: 41×26×35 Å

Secondary structure (DSSP, 8-state):
-EEEEE------TT--HHHHHHHHHHHHHHT---B---HHHHHHHT-----HHHHHHHHHHHHHHHHHHH-TTEEEEEEEEEEEGGGTEEEEEEEEEE--

pLDDT: mean 85.2, std 13.03, range [56.31, 98.0]